Protein AF-A0A495XIN6-F1 (afdb_monomer_lite)

Structure (mmCIF, N/CA/C/O backbone):
data_AF-A0A495XIN6-F1
#
_entry.id   AF-A0A495XIN6-F1
#
loop_
_atom_site.group_PDB
_atom_site.id
_atom_site.type_symbol
_atom_site.label_atom_id
_atom_site.label_alt_id
_atom_site.label_comp_id
_atom_site.label_asym_id
_atom_site.label_entity_id
_atom_site.label_seq_id
_atom_site.pdbx_PDB_ins_code
_atom_site.Cartn_x
_atom_site.Cartn_y
_atom_site.Cartn_z
_atom_site.occupancy
_atom_site.B_iso_or_equiv
_atom_site.auth_seq_id
_atom_site.auth_comp_id
_atom_site.auth_asym_id
_atom_site.auth_atom_id
_atom_site.pdbx_PDB_model_num
ATOM 1 N N . MET A 1 1 ? 57.917 21.030 -73.665 1.00 45.09 1 MET A N 1
ATOM 2 C CA . MET A 1 1 ? 57.99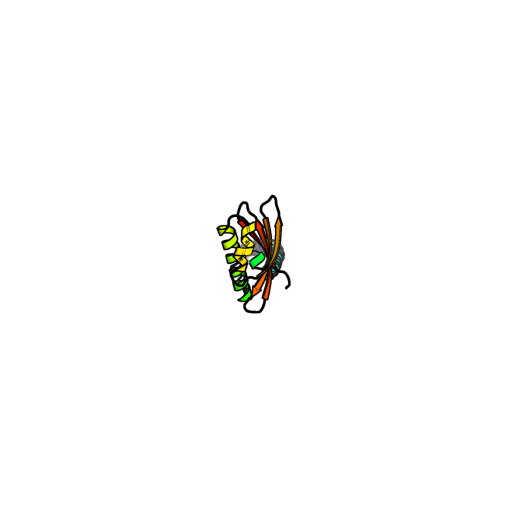1 21.663 -72.329 1.00 45.09 1 MET A CA 1
ATOM 3 C C . MET A 1 1 ? 56.751 22.512 -72.102 1.00 45.09 1 MET A C 1
ATOM 5 O O . MET A 1 1 ? 56.564 23.463 -72.847 1.00 45.09 1 MET A O 1
ATOM 9 N N . ARG A 1 2 ? 55.922 22.160 -71.112 1.00 36.34 2 ARG A N 1
ATOM 10 C CA . ARG A 1 2 ? 55.074 23.052 -70.297 1.00 36.34 2 ARG A CA 1
ATOM 11 C C . ARG A 1 2 ? 54.510 22.220 -69.135 1.00 36.34 2 ARG A C 1
ATOM 13 O O . ARG A 1 2 ? 54.190 21.051 -69.314 1.00 36.34 2 ARG A O 1
ATOM 20 N N . VAL A 1 3 ? 54.551 22.819 -67.952 1.00 42.00 3 VAL A N 1
ATOM 21 C CA . VAL A 1 3 ? 54.452 22.229 -66.605 1.00 42.00 3 VAL A CA 1
ATOM 22 C C . VAL A 1 3 ? 53.000 21.848 -66.259 1.00 42.00 3 VAL A C 1
ATOM 24 O O . VAL A 1 3 ? 52.104 22.601 -66.640 1.00 42.00 3 VAL A O 1
ATOM 27 N N . PRO A 1 4 ? 52.727 20.739 -65.538 1.00 46.91 4 PRO A N 1
ATOM 28 C CA . PRO A 1 4 ? 51.386 20.457 -65.026 1.00 46.91 4 PRO A CA 1
ATOM 29 C C . PRO A 1 4 ? 51.086 21.286 -63.759 1.00 46.91 4 PRO A C 1
ATOM 31 O O . PRO A 1 4 ? 51.963 21.415 -62.901 1.00 46.91 4 PRO A O 1
ATOM 34 N N . PRO A 1 5 ? 49.863 21.822 -63.583 1.00 49.22 5 PRO A N 1
ATOM 35 C CA . PRO A 1 5 ? 49.452 22.454 -62.339 1.00 49.22 5 PRO A CA 1
ATOM 36 C C . PRO A 1 5 ? 48.870 21.382 -61.412 1.00 49.22 5 PRO A C 1
ATOM 38 O O . PRO A 1 5 ? 47.879 20.733 -61.737 1.00 49.22 5 PRO A O 1
ATOM 41 N N . GLY A 1 6 ? 49.486 21.172 -60.254 1.00 48.16 6 GLY A N 1
ATOM 42 C CA . GLY A 1 6 ? 49.018 20.183 -59.289 1.00 48.16 6 GLY A CA 1
ATOM 43 C C . GLY A 1 6 ? 49.304 20.625 -57.868 1.00 48.16 6 GLY A C 1
ATOM 44 O O . GLY A 1 6 ? 50.247 20.135 -57.267 1.00 48.16 6 GLY A O 1
ATOM 45 N N . LEU A 1 7 ? 48.504 21.556 -57.346 1.00 50.34 7 LEU A N 1
ATOM 46 C CA . LEU A 1 7 ? 48.473 21.921 -55.927 1.00 50.34 7 LEU A CA 1
ATOM 47 C C . LEU A 1 7 ? 47.098 22.516 -55.609 1.00 50.34 7 LEU A C 1
ATOM 49 O O . LEU A 1 7 ? 46.867 23.711 -55.738 1.00 50.34 7 LEU A O 1
ATOM 53 N N . GLY A 1 8 ? 46.163 21.649 -55.241 1.00 51.75 8 GLY A N 1
ATOM 54 C CA . GLY A 1 8 ? 44.819 22.041 -54.829 1.00 51.75 8 GLY A CA 1
ATOM 55 C C . GLY A 1 8 ? 44.034 20.804 -54.442 1.00 51.75 8 GLY A C 1
ATOM 56 O O . GLY A 1 8 ? 43.249 20.334 -55.245 1.00 51.75 8 GLY A O 1
ATOM 57 N N . ASN A 1 9 ? 44.364 20.205 -53.292 1.00 52.50 9 ASN A N 1
ATOM 58 C CA . ASN A 1 9 ? 43.593 19.105 -52.677 1.00 52.50 9 ASN A CA 1
ATOM 59 C C . ASN A 1 9 ? 44.053 18.734 -51.250 1.00 52.50 9 ASN A C 1
ATOM 61 O O . ASN A 1 9 ? 43.425 17.902 -50.603 1.00 52.50 9 ASN A O 1
ATOM 65 N N . LEU A 1 10 ? 45.139 19.316 -50.724 1.00 52.25 10 LEU A N 1
ATOM 66 C CA . LEU A 1 10 ? 45.637 18.957 -49.388 1.00 52.25 10 LEU A CA 1
ATOM 67 C C . LEU A 1 10 ? 44.871 19.644 -48.245 1.00 52.25 10 LEU A C 1
ATOM 69 O O . LEU A 1 10 ? 44.732 19.060 -47.173 1.00 52.25 10 LEU A O 1
ATOM 73 N N . GLU A 1 11 ? 44.331 20.843 -48.467 1.00 54.28 11 GLU A N 1
ATOM 74 C CA . GLU A 1 11 ? 43.656 21.615 -47.413 1.00 54.28 11 GLU A CA 1
ATOM 75 C C . GLU A 1 11 ? 42.250 21.086 -47.096 1.00 54.28 11 GLU A C 1
ATOM 77 O O . GLU A 1 11 ? 41.870 20.996 -45.924 1.00 54.28 11 GLU A O 1
ATOM 82 N N . ASP A 1 12 ? 41.503 20.647 -48.113 1.00 54.34 12 ASP A N 1
ATOM 83 C CA . ASP A 1 12 ? 40.174 20.065 -47.914 1.00 54.34 12 ASP A CA 1
ATOM 84 C C . ASP A 1 12 ? 40.250 18.696 -47.235 1.00 54.34 12 ASP A C 1
ATOM 86 O O . ASP A 1 12 ? 39.534 18.448 -46.263 1.00 54.34 12 ASP A O 1
ATOM 90 N N . VAL A 1 13 ? 41.177 17.825 -47.646 1.00 55.56 13 VAL A N 1
ATOM 91 C CA . VAL A 1 13 ? 41.358 16.508 -47.008 1.00 55.56 13 VAL A CA 1
ATOM 92 C C . VAL A 1 13 ? 41.756 16.659 -45.535 1.00 55.56 13 VAL A C 1
ATOM 94 O O . VAL A 1 13 ? 41.253 15.927 -44.678 1.00 55.56 13 VAL A O 1
ATOM 97 N N . GLN A 1 14 ? 42.592 17.648 -45.201 1.00 54.38 14 GLN A N 1
ATOM 98 C CA . GLN A 1 14 ? 42.937 17.940 -43.809 1.00 54.38 14 GLN A CA 1
ATOM 99 C C . GLN A 1 14 ? 41.753 18.493 -43.005 1.00 54.38 14 GLN A C 1
ATOM 101 O O . GLN A 1 14 ? 41.570 18.087 -41.853 1.00 54.38 14 GLN A O 1
ATOM 106 N N . ARG A 1 15 ? 40.910 19.355 -43.595 1.00 54.44 15 ARG A N 1
ATOM 107 C CA . ARG A 1 15 ? 39.676 19.836 -42.947 1.00 54.44 15 ARG A CA 1
ATOM 108 C C . ARG A 1 15 ? 38.711 18.698 -42.640 1.00 54.44 15 ARG A C 1
ATOM 110 O O . ARG A 1 15 ? 38.221 18.618 -41.514 1.00 54.44 15 ARG A O 1
ATOM 117 N N . TRP A 1 16 ? 38.481 17.792 -43.586 1.00 52.50 16 TRP A N 1
ATOM 118 C CA . TRP A 1 16 ? 37.598 16.641 -43.380 1.00 52.50 16 TRP A CA 1
ATOM 119 C C . TRP A 1 16 ? 38.151 15.665 -42.334 1.00 52.50 16 TRP A C 1
ATOM 121 O O . TRP A 1 16 ? 37.415 15.231 -41.445 1.00 52.50 16 TRP A O 1
ATOM 131 N N . ALA A 1 17 ? 39.458 15.393 -42.349 1.00 56.06 17 ALA A N 1
ATOM 132 C CA . ALA A 1 17 ? 40.100 14.529 -41.358 1.00 56.06 17 ALA A CA 1
ATOM 133 C C . ALA A 1 17 ? 40.008 15.092 -39.925 1.00 56.06 17 ALA A C 1
ATOM 135 O O . ALA A 1 17 ? 39.839 14.336 -38.964 1.00 56.06 17 ALA A O 1
ATOM 136 N N . LEU A 1 18 ? 40.071 16.417 -39.758 1.00 54.34 18 LEU A N 1
ATOM 137 C CA . LEU A 1 18 ? 39.922 17.070 -38.453 1.00 54.34 18 LEU A CA 1
ATOM 138 C C . LEU A 1 18 ? 38.482 17.035 -37.926 1.00 54.34 18 LEU A C 1
ATOM 140 O O . LEU A 1 18 ? 38.289 16.856 -36.719 1.00 54.34 18 LEU A O 1
ATOM 144 N N . VAL A 1 19 ? 37.481 17.156 -38.802 1.00 54.06 19 VAL A N 1
ATOM 145 C CA . VAL A 1 19 ? 36.063 17.081 -38.414 1.00 54.06 19 VAL A CA 1
ATOM 146 C C . VAL A 1 19 ? 35.711 15.674 -37.921 1.00 54.06 19 VAL A C 1
ATOM 148 O O . VAL A 1 19 ? 35.155 15.539 -36.830 1.00 54.06 19 VAL A O 1
ATOM 151 N N . VAL A 1 20 ? 36.137 14.626 -38.636 1.00 53.31 20 VAL A N 1
ATOM 152 C CA . VAL A 1 20 ? 35.879 13.224 -38.248 1.00 53.31 20 VAL A CA 1
ATOM 153 C C . VAL A 1 20 ? 36.571 12.866 -36.925 1.00 53.31 20 VAL A C 1
ATOM 155 O O . VAL A 1 20 ? 35.976 12.256 -36.033 1.00 53.31 20 VAL A O 1
ATOM 158 N N . ARG A 1 21 ? 37.810 13.331 -36.716 1.00 49.50 21 ARG A N 1
ATOM 159 C CA . ARG A 1 21 ? 38.562 13.041 -35.482 1.00 49.50 21 ARG A CA 1
ATOM 160 C C . ARG A 1 21 ? 38.020 13.768 -34.243 1.00 49.50 21 ARG A C 1
ATOM 162 O O . ARG A 1 21 ? 38.344 13.380 -33.114 1.00 49.50 21 ARG A O 1
ATOM 169 N N . ARG A 1 22 ? 37.234 14.839 -34.422 1.00 48.69 22 ARG A N 1
ATOM 170 C CA . ARG A 1 22 ? 36.589 15.584 -33.325 1.00 48.69 22 ARG A CA 1
ATOM 171 C C . ARG A 1 22 ? 35.290 14.916 -32.875 1.00 48.69 22 ARG A C 1
ATOM 173 O O . ARG A 1 22 ? 35.017 14.897 -31.676 1.00 48.69 22 ARG A O 1
ATOM 180 N N . THR A 1 23 ? 34.540 14.310 -33.795 1.00 51.38 23 THR A N 1
ATOM 181 C CA . THR A 1 23 ? 33.319 13.556 -33.474 1.00 51.38 23 THR A CA 1
ATOM 182 C C . THR A 1 23 ? 33.595 12.254 -32.719 1.00 51.38 23 THR A C 1
ATOM 184 O O . THR A 1 23 ? 32.828 11.912 -31.819 1.00 51.38 23 THR A O 1
ATOM 187 N N . ASP A 1 24 ? 34.717 11.576 -32.979 1.00 51.53 24 ASP A N 1
ATOM 188 C CA . ASP A 1 24 ? 35.049 10.320 -32.283 1.00 51.53 24 ASP A CA 1
ATOM 189 C C . ASP A 1 24 ? 35.459 10.512 -30.817 1.00 51.53 24 ASP A C 1
ATOM 191 O O . ASP A 1 24 ? 35.036 9.759 -29.935 1.00 51.53 24 ASP A O 1
ATOM 195 N N . ARG A 1 25 ? 36.227 11.565 -30.504 1.00 51.38 25 ARG A N 1
ATOM 196 C CA . ARG A 1 25 ? 36.677 11.808 -29.119 1.00 51.38 25 ARG A CA 1
ATOM 197 C C . ARG A 1 25 ? 35.539 12.191 -28.174 1.00 51.38 25 ARG A C 1
ATOM 199 O O . ARG A 1 25 ? 35.592 11.847 -26.994 1.00 51.38 25 ARG A O 1
ATOM 206 N N . ALA A 1 26 ? 34.504 12.861 -28.679 1.00 52.69 26 ALA A N 1
ATOM 207 C CA . ALA A 1 26 ? 33.313 13.183 -27.894 1.00 52.69 26 ALA A CA 1
ATOM 208 C C . ALA A 1 26 ? 32.406 11.956 -27.670 1.00 52.69 26 ALA A C 1
ATOM 210 O O . ALA A 1 26 ? 31.734 11.863 -26.641 1.00 52.69 26 ALA A O 1
ATOM 211 N N . ARG A 1 27 ? 32.407 10.995 -28.605 1.00 52.59 27 ARG A N 1
ATOM 212 C CA . ARG A 1 27 ? 31.573 9.786 -28.547 1.00 52.59 27 ARG A CA 1
ATOM 213 C C . ARG A 1 27 ? 32.126 8.739 -27.583 1.00 52.59 27 ARG A C 1
ATOM 215 O O . ARG A 1 27 ? 31.352 8.164 -26.820 1.00 52.59 27 ARG A O 1
ATOM 222 N N . GLY A 1 28 ? 33.451 8.573 -27.543 1.00 54.34 28 GLY A N 1
ATOM 223 C CA . GLY A 1 28 ? 34.118 7.612 -26.660 1.00 54.34 28 GLY A CA 1
ATOM 224 C C . GLY A 1 28 ? 33.779 7.834 -25.185 1.00 54.34 28 GLY A C 1
ATOM 225 O O . GLY A 1 28 ? 33.214 6.957 -24.543 1.00 54.34 28 GLY A O 1
ATOM 226 N N . ARG A 1 29 ? 34.032 9.035 -24.644 1.00 57.69 29 ARG A N 1
ATOM 227 C CA . ARG A 1 29 ? 33.841 9.319 -23.205 1.00 57.69 29 ARG A CA 1
ATOM 228 C C . ARG A 1 29 ? 32.377 9.247 -22.750 1.00 57.69 29 ARG A C 1
ATOM 230 O O . ARG A 1 29 ? 32.110 8.879 -21.612 1.00 57.69 29 ARG A O 1
ATOM 237 N N . ARG A 1 30 ? 31.432 9.590 -23.633 1.00 59.56 30 ARG A N 1
ATOM 238 C CA . ARG A 1 30 ? 29.994 9.595 -23.326 1.00 59.56 30 ARG A CA 1
ATOM 239 C C . ARG A 1 30 ? 29.406 8.182 -23.309 1.00 59.56 30 ARG A C 1
ATOM 241 O O . ARG A 1 30 ? 28.516 7.920 -22.510 1.00 59.56 30 ARG A O 1
ATOM 248 N N . TRP A 1 31 ? 29.931 7.267 -24.127 1.00 61.41 31 TRP A N 1
ATOM 249 C CA . TRP A 1 31 ? 29.494 5.868 -24.149 1.00 61.41 31 TRP A CA 1
ATOM 250 C C . TRP A 1 31 ? 29.973 5.080 -22.919 1.00 61.41 31 TRP A C 1
ATOM 252 O O . TRP A 1 31 ? 29.188 4.343 -22.328 1.00 61.41 31 TRP A O 1
ATOM 262 N N . TRP A 1 32 ? 31.204 5.336 -22.453 1.00 69.81 32 TRP A N 1
ATOM 263 C CA . TRP A 1 32 ? 31.731 4.751 -21.209 1.00 69.81 32 TRP A CA 1
ATOM 264 C C . TRP A 1 32 ? 30.910 5.107 -19.964 1.00 69.81 32 TRP A C 1
ATOM 266 O O . TRP A 1 32 ? 30.891 4.328 -19.022 1.00 69.81 32 TRP A O 1
ATOM 276 N N . LEU A 1 33 ? 30.223 6.254 -19.955 1.00 75.38 33 LEU A N 1
ATOM 277 C CA . LEU A 1 33 ? 29.288 6.623 -18.886 1.00 75.38 33 LEU A CA 1
ATOM 278 C C . LEU A 1 33 ? 27.853 6.160 -19.171 1.00 75.38 33 LEU A C 1
ATOM 280 O O . LEU A 1 33 ? 27.098 5.915 -18.236 1.00 75.38 33 LEU A O 1
ATOM 284 N N . ALA A 1 34 ? 27.475 6.009 -20.443 1.00 81.56 34 ALA A N 1
ATOM 285 C CA . ALA A 1 34 ? 26.132 5.584 -20.828 1.00 81.56 34 ALA A CA 1
ATOM 286 C C . ALA A 1 34 ? 25.831 4.144 -20.400 1.00 81.56 34 ALA A C 1
ATOM 288 O O . ALA A 1 34 ? 24.747 3.887 -19.894 1.00 81.56 34 ALA A O 1
ATOM 289 N N . VAL A 1 35 ? 26.783 3.221 -20.561 1.00 81.56 35 VAL A N 1
ATOM 290 C CA . VAL A 1 35 ? 26.608 1.816 -20.157 1.00 81.56 35 VAL A CA 1
ATOM 291 C C . VAL A 1 35 ? 26.391 1.664 -18.641 1.00 81.56 35 VAL A C 1
ATOM 293 O O . VAL A 1 35 ? 25.372 1.087 -18.262 1.00 81.56 35 VAL A O 1
ATOM 296 N N . PRO A 1 36 ? 27.254 2.195 -17.748 1.00 83.31 36 PRO A N 1
ATOM 297 C CA . PRO A 1 36 ? 27.018 2.097 -16.309 1.00 83.31 36 PRO A CA 1
ATOM 298 C C . PRO A 1 36 ? 25.785 2.890 -15.869 1.00 83.31 36 PRO A C 1
ATOM 300 O O . PRO A 1 36 ? 25.051 2.418 -15.009 1.00 83.31 36 PRO A O 1
ATOM 303 N N . ALA A 1 37 ? 25.493 4.044 -16.480 1.00 85.00 37 ALA A N 1
ATOM 304 C CA . ALA A 1 37 ? 24.257 4.771 -16.191 1.00 85.00 37 ALA A CA 1
ATOM 305 C C . ALA A 1 37 ? 23.011 3.956 -16.576 1.00 85.00 37 ALA A C 1
ATOM 307 O O . ALA A 1 37 ? 22.073 3.869 -15.788 1.00 85.00 37 ALA A O 1
ATOM 308 N N . ALA A 1 38 ? 23.008 3.313 -17.746 1.00 84.81 38 ALA A N 1
ATOM 309 C CA . ALA A 1 38 ? 21.919 2.440 -18.177 1.00 84.81 38 ALA A CA 1
ATOM 310 C C . ALA A 1 38 ? 21.758 1.230 -17.247 1.00 84.81 38 ALA A C 1
ATOM 312 O O . ALA A 1 38 ? 20.631 0.867 -16.918 1.00 84.81 38 ALA A O 1
ATOM 313 N N . LEU A 1 39 ? 22.864 0.648 -16.771 1.00 88.81 39 LEU A N 1
ATOM 314 C CA . LEU A 1 39 ? 22.837 -0.426 -15.779 1.00 88.81 39 LEU A CA 1
ATOM 315 C C . LEU A 1 39 ? 22.197 0.044 -14.465 1.00 88.81 39 LEU A C 1
ATOM 317 O O . LEU A 1 39 ? 21.307 -0.624 -13.951 1.00 88.81 39 LEU A O 1
ATOM 321 N N . VAL A 1 40 ? 22.603 1.206 -13.944 1.00 85.31 40 VAL A N 1
ATOM 322 C CA . VAL A 1 40 ? 22.024 1.786 -12.720 1.00 85.31 40 VAL A CA 1
ATOM 323 C C . VAL A 1 40 ? 20.526 2.033 -12.891 1.00 85.31 40 VAL A C 1
ATOM 325 O O . VAL A 1 40 ? 19.750 1.678 -12.009 1.00 85.31 40 VAL A O 1
ATOM 328 N N . VAL A 1 41 ? 20.104 2.577 -14.036 1.00 84.56 41 VAL A N 1
ATOM 329 C CA . VAL A 1 41 ? 18.681 2.785 -14.346 1.00 84.56 41 VAL A CA 1
ATOM 330 C C . VAL A 1 41 ? 17.926 1.457 -14.416 1.00 84.56 41 VAL A C 1
ATOM 332 O O . VAL A 1 41 ? 16.835 1.356 -13.864 1.00 84.56 41 VAL A O 1
ATOM 335 N N . ALA A 1 42 ? 18.499 0.426 -15.041 1.00 82.38 42 ALA A N 1
ATOM 336 C CA . ALA A 1 42 ? 17.876 -0.892 -15.133 1.00 82.38 42 ALA A CA 1
ATOM 337 C C . ALA A 1 42 ? 17.736 -1.566 -13.758 1.00 82.38 42 ALA A C 1
ATOM 339 O O . ALA A 1 42 ? 16.677 -2.106 -13.446 1.00 82.38 42 ALA A O 1
ATOM 340 N N . VAL A 1 43 ? 18.769 -1.491 -12.912 1.00 81.31 43 VAL A N 1
ATOM 341 C CA . VAL A 1 43 ? 18.727 -2.018 -11.538 1.00 81.31 43 VAL A CA 1
ATOM 342 C C . VAL A 1 43 ? 17.701 -1.257 -10.703 1.00 81.31 43 VAL A C 1
ATOM 344 O O . VAL A 1 43 ? 16.886 -1.881 -10.030 1.00 81.31 43 VAL A O 1
ATOM 347 N N . ALA A 1 44 ? 17.685 0.076 -10.783 1.00 78.75 44 ALA A N 1
ATOM 348 C CA . ALA A 1 44 ? 16.687 0.889 -10.097 1.00 78.75 44 ALA A CA 1
ATOM 349 C C . ALA A 1 44 ? 15.265 0.534 -10.557 1.00 78.75 44 ALA A C 1
ATOM 351 O O . ALA A 1 44 ? 14.386 0.360 -9.721 1.00 78.75 44 ALA A O 1
ATOM 352 N N . ALA A 1 45 ? 15.045 0.346 -11.861 1.00 76.12 45 ALA A N 1
ATOM 353 C CA . ALA A 1 45 ? 13.756 -0.080 -12.400 1.00 76.12 45 ALA A CA 1
ATOM 354 C C . ALA A 1 45 ? 13.332 -1.464 -11.884 1.00 76.12 45 ALA A C 1
ATOM 356 O O . ALA A 1 45 ? 12.171 -1.651 -11.529 1.00 76.12 45 ALA A O 1
ATOM 357 N N . ALA A 1 46 ? 14.265 -2.417 -11.796 1.00 74.88 46 ALA A N 1
ATOM 358 C CA . ALA A 1 46 ? 13.993 -3.747 -11.262 1.00 74.88 46 ALA A CA 1
ATOM 359 C C . ALA A 1 46 ? 13.615 -3.695 -9.774 1.00 74.88 46 ALA A C 1
ATOM 361 O O . ALA A 1 46 ? 12.600 -4.265 -9.384 1.00 74.88 46 ALA A O 1
ATOM 362 N N . VAL A 1 47 ? 14.370 -2.959 -8.954 1.00 75.31 47 VAL A N 1
ATOM 363 C CA . VAL A 1 47 ? 14.068 -2.785 -7.522 1.00 75.31 47 VAL A CA 1
ATOM 364 C C . VAL A 1 47 ? 12.726 -2.085 -7.328 1.00 75.31 47 VAL A C 1
ATOM 366 O O . VAL A 1 47 ? 11.905 -2.522 -6.536 1.00 75.31 47 VAL A O 1
ATOM 369 N N . VAL A 1 48 ? 12.460 -1.028 -8.089 1.00 74.31 48 VAL A N 1
ATOM 370 C CA . VAL A 1 48 ? 11.192 -0.299 -8.007 1.00 74.31 48 VAL A CA 1
ATOM 371 C C . VAL A 1 48 ? 10.009 -1.169 -8.442 1.00 74.31 48 VAL A C 1
ATOM 373 O O . VAL A 1 48 ? 8.921 -1.045 -7.889 1.00 74.31 48 VAL A O 1
ATOM 376 N N . SER A 1 49 ? 10.212 -2.085 -9.391 1.00 68.88 49 SER A N 1
ATOM 377 C CA . SER A 1 49 ? 9.151 -2.975 -9.864 1.00 68.88 49 SER A CA 1
ATOM 378 C C . SER A 1 49 ? 8.682 -4.006 -8.832 1.00 68.88 49 SER A C 1
ATOM 380 O O . SER A 1 49 ? 7.568 -4.508 -8.967 1.00 68.88 49 SER A O 1
ATOM 382 N N . THR A 1 50 ? 9.477 -4.318 -7.800 1.00 73.31 50 THR A N 1
ATOM 383 C CA . THR A 1 50 ? 9.084 -5.305 -6.777 1.00 73.31 50 THR A CA 1
ATOM 384 C C . THR A 1 50 ? 8.108 -4.731 -5.748 1.00 73.31 50 THR A C 1
ATOM 386 O O . THR A 1 50 ? 7.198 -5.437 -5.302 1.00 73.31 50 THR A O 1
ATOM 389 N N . ASP A 1 51 ? 8.254 -3.449 -5.397 1.00 77.06 51 ASP A N 1
ATOM 390 C CA . ASP A 1 51 ? 7.326 -2.732 -4.518 1.00 77.06 51 ASP A CA 1
ATOM 391 C C . ASP A 1 51 ? 7.184 -1.247 -4.911 1.00 77.06 51 ASP A C 1
ATOM 393 O O . ASP A 1 51 ? 7.673 -0.355 -4.210 1.00 77.06 51 ASP A O 1
ATOM 397 N N . PRO A 1 52 ? 6.486 -0.940 -6.018 1.00 74.25 52 PRO A N 1
ATOM 398 C CA . PRO A 1 52 ? 6.344 0.439 -6.476 1.00 74.25 52 PRO A CA 1
ATOM 399 C C . PRO A 1 52 ? 5.637 1.327 -5.437 1.00 74.25 52 PRO A C 1
ATOM 401 O O . PRO A 1 52 ? 5.939 2.514 -5.308 1.00 74.25 52 PRO A O 1
ATOM 404 N N . VAL A 1 53 ? 4.728 0.746 -4.653 1.00 76.94 53 VAL A N 1
ATOM 405 C CA . VAL A 1 53 ? 3.963 1.452 -3.619 1.00 76.94 53 VAL A CA 1
ATOM 406 C C . VAL A 1 53 ? 4.845 1.804 -2.422 1.00 76.94 53 VAL A C 1
ATOM 408 O O . VAL A 1 53 ? 4.828 2.948 -1.971 1.00 76.94 53 VAL A O 1
ATOM 411 N N . GLY A 1 54 ? 5.669 0.865 -1.947 1.00 75.19 54 GLY A N 1
ATOM 412 C CA . GLY A 1 54 ? 6.632 1.097 -0.867 1.00 75.19 54 GLY A CA 1
ATOM 413 C C . GLY A 1 54 ? 7.681 2.157 -1.217 1.00 75.19 54 GLY A C 1
ATOM 414 O O . GLY A 1 54 ? 8.104 2.917 -0.348 1.00 75.19 54 GLY A O 1
ATOM 415 N N . TYR A 1 55 ? 8.042 2.271 -2.500 1.00 76.12 55 TYR A N 1
ATOM 416 C CA . TYR A 1 55 ? 8.963 3.296 -3.006 1.00 76.12 55 TYR A CA 1
ATOM 417 C C . TYR A 1 55 ? 8.283 4.599 -3.462 1.00 76.12 55 TYR A C 1
ATOM 419 O O . TYR A 1 55 ? 8.965 5.514 -3.923 1.00 76.12 55 TYR A O 1
ATOM 427 N N . GLY A 1 56 ? 6.957 4.719 -3.337 1.00 72.25 56 GLY A N 1
ATOM 428 C CA . GLY A 1 56 ? 6.222 5.945 -3.663 1.00 72.25 56 GLY A CA 1
ATOM 429 C C . GLY A 1 56 ? 6.120 6.271 -5.159 1.00 72.25 56 GLY A C 1
ATOM 430 O O . GLY A 1 56 ? 5.824 7.410 -5.520 1.00 72.25 56 GLY A O 1
ATOM 431 N N . VAL A 1 57 ? 6.336 5.305 -6.055 1.00 77.56 57 VAL A N 1
ATOM 432 C CA . VAL A 1 57 ? 6.214 5.498 -7.513 1.00 77.56 57 VAL A CA 1
ATOM 433 C C . VAL A 1 57 ? 4.803 5.159 -8.007 1.00 77.56 57 VAL A C 1
ATOM 435 O O . VAL A 1 57 ? 4.569 4.210 -8.755 1.00 77.56 57 VAL A O 1
ATOM 438 N N . ALA A 1 58 ? 3.836 5.988 -7.620 1.00 62.94 58 ALA A N 1
ATOM 439 C CA . ALA A 1 58 ? 2.422 5.796 -7.961 1.00 62.94 58 ALA A CA 1
ATOM 440 C C . ALA A 1 58 ? 2.108 5.809 -9.477 1.00 62.94 58 ALA A C 1
ATOM 442 O O . ALA A 1 58 ? 1.029 5.392 -9.882 1.00 62.94 58 ALA A O 1
ATOM 443 N N . PHE A 1 59 ? 3.034 6.269 -10.327 1.00 69.00 59 PHE A N 1
ATOM 444 C CA . PHE A 1 59 ? 2.860 6.354 -11.785 1.00 69.00 59 PHE A CA 1
ATOM 445 C C . PHE A 1 59 ? 3.631 5.277 -12.567 1.00 69.00 59 PHE A C 1
ATOM 447 O O . PHE A 1 59 ? 3.844 5.425 -13.772 1.00 69.00 59 PHE A O 1
ATOM 454 N N . TRP A 1 60 ? 4.081 4.204 -11.906 1.00 78.50 60 TRP A N 1
ATOM 455 C CA . TRP A 1 60 ? 4.871 3.167 -12.567 1.00 78.50 60 TRP A CA 1
ATOM 456 C C . TRP A 1 60 ? 4.109 2.567 -13.773 1.00 78.50 60 TRP A C 1
ATOM 458 O O . TRP A 1 60 ? 2.983 2.088 -13.620 1.00 78.50 60 TRP A O 1
ATOM 468 N N . PRO A 1 61 ? 4.678 2.586 -14.996 1.00 72.88 61 PRO A N 1
ATOM 469 C CA . PRO A 1 61 ? 3.929 2.276 -16.221 1.00 72.88 61 PRO A CA 1
ATOM 470 C C . PRO A 1 61 ? 3.463 0.816 -16.306 1.00 72.88 61 PRO A C 1
ATOM 472 O O . PRO A 1 61 ? 2.599 0.491 -17.116 1.00 72.88 61 PRO A O 1
ATOM 475 N N . PHE A 1 62 ? 4.005 -0.053 -15.451 1.00 77.50 62 PHE A N 1
ATOM 476 C CA . PHE A 1 62 ? 3.682 -1.477 -15.384 1.00 77.50 62 PHE A CA 1
ATOM 477 C C . PHE A 1 62 ? 2.863 -1.853 -14.139 1.00 77.50 62 PHE A C 1
ATOM 479 O O . PHE A 1 62 ? 2.851 -3.020 -13.761 1.00 77.50 62 PHE A O 1
ATOM 486 N N . LEU A 1 63 ? 2.194 -0.892 -13.484 1.00 80.50 63 LEU A N 1
ATOM 487 C CA . LEU A 1 63 ? 1.318 -1.185 -12.341 1.00 80.50 63 LEU A CA 1
ATOM 488 C C . LEU A 1 63 ? 0.209 -2.161 -12.738 1.00 80.50 63 LEU A C 1
ATOM 490 O O . LEU A 1 63 ? -0.641 -1.857 -13.588 1.00 80.50 63 LEU A O 1
ATOM 494 N N . SER A 1 64 ? 0.192 -3.312 -12.071 1.00 87.00 64 SER A N 1
ATOM 495 C CA . SER A 1 64 ? -0.898 -4.279 -12.163 1.00 87.00 64 SER A CA 1
ATOM 496 C C . SER A 1 64 ? -2.165 -3.739 -11.485 1.00 87.00 64 SER A C 1
ATOM 498 O O . SER A 1 64 ? -2.129 -2.741 -10.761 1.00 87.00 64 SER A O 1
ATOM 500 N N . ARG A 1 65 ? -3.319 -4.391 -11.693 1.00 89.56 65 ARG A N 1
ATOM 501 C CA . ARG A 1 65 ? -4.550 -4.032 -10.958 1.00 89.56 65 ARG A CA 1
ATOM 502 C C . ARG A 1 65 ? -4.366 -4.201 -9.453 1.00 89.56 65 ARG A C 1
ATOM 504 O O . ARG A 1 65 ? -4.717 -3.296 -8.706 1.00 89.56 65 ARG A O 1
ATOM 511 N N . SER A 1 66 ? -3.720 -5.290 -9.050 1.00 90.12 66 SER A N 1
ATOM 512 C CA . SER A 1 66 ? -3.385 -5.549 -7.655 1.00 90.12 66 SER A CA 1
ATOM 513 C C . SER A 1 66 ? -2.490 -4.460 -7.046 1.00 90.12 66 SER A C 1
ATOM 515 O O . SER A 1 66 ? -2.639 -4.151 -5.871 1.00 90.12 66 SER A O 1
ATOM 517 N N . ASP A 1 67 ? -1.600 -3.827 -7.822 1.00 89.12 67 ASP A N 1
ATOM 518 C CA . ASP A 1 67 ? -0.802 -2.692 -7.326 1.00 89.12 67 ASP A CA 1
ATOM 519 C C . ASP A 1 67 ? -1.627 -1.408 -7.176 1.00 89.12 67 ASP A C 1
ATOM 521 O O . ASP A 1 67 ? -1.313 -0.568 -6.338 1.00 89.12 67 ASP A O 1
ATOM 525 N N . ARG A 1 68 ? -2.707 -1.246 -7.949 1.00 89.12 68 ARG A N 1
ATOM 526 C CA . ARG A 1 68 ? -3.636 -0.116 -7.779 1.00 89.12 68 ARG A CA 1
ATOM 527 C C . ARG A 1 68 ? -4.531 -0.287 -6.561 1.00 89.12 68 ARG A C 1
ATOM 529 O O . ARG A 1 68 ? -4.807 0.700 -5.887 1.00 89.12 68 ARG A O 1
ATOM 536 N N . ASP A 1 69 ? -4.965 -1.511 -6.268 1.00 91.25 69 ASP A N 1
ATOM 537 C CA . ASP A 1 69 ? -5.676 -1.795 -5.016 1.00 91.25 69 ASP A CA 1
ATOM 538 C C . ASP A 1 69 ? -4.775 -1.506 -3.815 1.00 91.25 69 ASP A C 1
ATOM 540 O O . ASP A 1 69 ? -5.193 -0.870 -2.854 1.00 91.25 69 ASP A O 1
ATOM 544 N N . ASP A 1 70 ? -3.510 -1.913 -3.918 1.00 90.69 70 ASP A N 1
ATOM 545 C CA . ASP A 1 70 ? -2.482 -1.662 -2.917 1.00 90.69 70 ASP A CA 1
ATOM 546 C C . ASP A 1 70 ? -2.258 -0.154 -2.688 1.00 90.69 70 ASP A C 1
ATOM 548 O O . ASP A 1 70 ? -2.286 0.321 -1.552 1.00 90.69 70 ASP A O 1
ATOM 552 N N . LEU A 1 71 ? -2.151 0.632 -3.768 1.00 90.19 71 LEU A N 1
ATOM 553 C CA .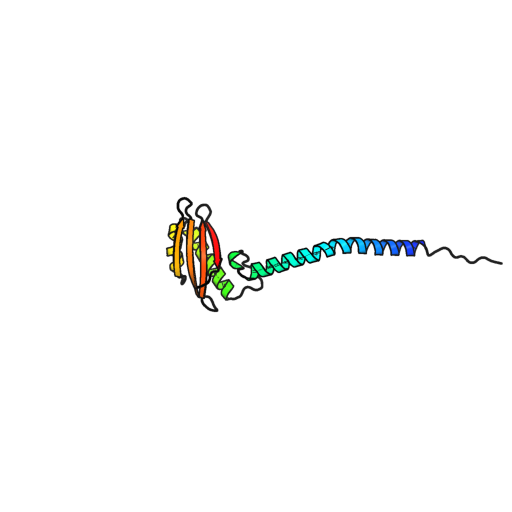 LEU A 1 71 ? -2.105 2.098 -3.693 1.00 90.19 71 LEU A CA 1
ATOM 554 C C . LEU A 1 71 ? -3.342 2.679 -3.003 1.00 90.19 71 LEU A C 1
ATOM 556 O O . LEU A 1 71 ? -3.195 3.526 -2.126 1.00 90.19 71 LEU A O 1
ATOM 560 N N . ARG A 1 72 ? -4.545 2.207 -3.350 1.00 90.69 72 ARG A N 1
ATOM 561 C CA . ARG A 1 72 ? -5.797 2.676 -2.736 1.00 90.69 72 ARG A CA 1
ATOM 562 C C . ARG A 1 72 ? -5.814 2.420 -1.229 1.00 90.69 72 ARG A C 1
ATOM 564 O O . ARG A 1 72 ? -6.218 3.297 -0.468 1.00 90.69 72 ARG A O 1
ATOM 571 N N . VAL A 1 73 ? -5.369 1.244 -0.791 1.00 91.94 73 VAL A N 1
ATOM 572 C CA . VAL A 1 73 ? -5.262 0.924 0.639 1.00 91.94 73 VAL A CA 1
ATOM 573 C C . VAL A 1 73 ? -4.245 1.841 1.317 1.00 91.94 73 VAL A C 1
ATOM 575 O O . VAL A 1 73 ? -4.538 2.410 2.365 1.00 91.94 73 VAL A O 1
ATOM 578 N N . MET A 1 74 ? -3.082 2.080 0.710 1.00 91.44 74 MET A N 1
ATOM 579 C CA . MET A 1 74 ? -2.088 2.992 1.285 1.00 91.44 74 MET A CA 1
ATOM 580 C C . MET A 1 74 ? -2.555 4.456 1.320 1.00 91.44 74 MET A C 1
ATOM 582 O O . MET A 1 74 ? -2.251 5.170 2.279 1.00 91.44 74 MET A O 1
ATOM 586 N N . GLU A 1 75 ? -3.330 4.913 0.337 1.00 91.12 75 GLU A N 1
ATOM 587 C CA . GLU A 1 75 ? -3.982 6.229 0.348 1.00 91.12 75 GLU A CA 1
ATOM 588 C C . GLU A 1 75 ? -4.998 6.345 1.484 1.00 91.12 75 GLU A C 1
ATOM 590 O O . GLU A 1 75 ? -4.992 7.345 2.201 1.00 91.12 75 GLU A O 1
ATOM 595 N N . MET A 1 76 ? -5.811 5.309 1.698 1.00 91.69 76 MET A N 1
ATOM 596 C CA . MET A 1 76 ? -6.762 5.226 2.807 1.00 91.69 76 MET A CA 1
ATOM 597 C C . MET A 1 76 ? -6.045 5.264 4.159 1.00 91.69 76 MET A C 1
ATOM 599 O O . MET A 1 76 ? -6.401 6.080 5.006 1.00 91.69 76 MET A O 1
ATOM 603 N N . VAL A 1 77 ? -4.986 4.469 4.349 1.00 91.12 77 VAL A N 1
ATOM 604 C CA . VAL A 1 77 ? -4.181 4.487 5.583 1.00 91.12 77 VAL A CA 1
ATOM 605 C C . VAL A 1 77 ? -3.577 5.868 5.821 1.00 91.12 77 VAL A C 1
ATOM 607 O O . VAL A 1 77 ? -3.613 6.388 6.936 1.00 91.12 77 VAL A O 1
ATOM 610 N N . THR A 1 78 ? -3.058 6.500 4.770 1.00 90.44 78 THR A N 1
ATOM 611 C CA . THR A 1 78 ? -2.498 7.851 4.869 1.00 90.44 78 THR A CA 1
ATOM 612 C C . THR A 1 78 ? -3.586 8.886 5.171 1.00 90.44 78 THR A C 1
ATOM 614 O O . THR A 1 78 ? -3.362 9.805 5.958 1.00 90.44 78 THR A O 1
ATOM 617 N N . GLY A 1 79 ? -4.776 8.737 4.589 1.00 90.75 79 GLY A N 1
ATOM 618 C CA . GLY A 1 79 ? -5.954 9.549 4.884 1.00 90.75 79 GLY A CA 1
ATOM 619 C C . GLY A 1 79 ? -6.389 9.415 6.341 1.00 90.75 79 GLY A C 1
ATOM 620 O O . GLY A 1 79 ? -6.539 10.428 7.020 1.00 90.75 79 GLY A O 1
ATOM 621 N N . ALA A 1 80 ? -6.494 8.185 6.848 1.00 90.50 80 ALA A N 1
ATOM 622 C CA . ALA A 1 80 ? -6.807 7.892 8.242 1.00 90.50 80 ALA A CA 1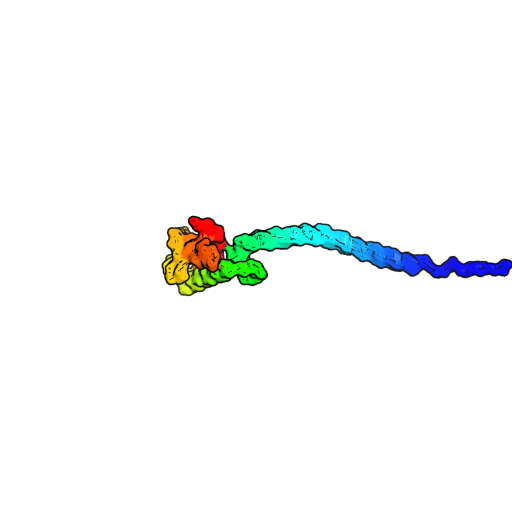
ATOM 623 C C . ALA A 1 80 ? -5.759 8.497 9.185 1.00 90.50 80 ALA A C 1
ATOM 625 O O . ALA A 1 80 ? -6.109 9.199 10.130 1.00 90.50 80 ALA A O 1
ATOM 626 N N . ALA A 1 81 ? -4.472 8.315 8.891 1.00 89.62 81 ALA A N 1
ATOM 627 C CA . ALA A 1 81 ? -3.393 8.893 9.681 1.00 89.62 81 ALA A CA 1
ATOM 628 C C . ALA A 1 81 ? -3.466 10.426 9.753 1.00 89.62 81 ALA A C 1
ATOM 630 O O . ALA A 1 81 ? -3.290 11.004 10.826 1.00 89.62 81 ALA A O 1
ATOM 631 N N . ARG A 1 82 ? -3.791 11.092 8.637 1.00 89.25 82 ARG A N 1
ATOM 632 C CA . ARG A 1 82 ? -3.959 12.554 8.598 1.00 89.25 82 ARG A CA 1
ATOM 633 C C . ARG A 1 82 ? -5.212 13.021 9.327 1.00 89.25 82 ARG A C 1
ATOM 635 O O . ARG A 1 82 ? -5.162 14.047 9.994 1.00 89.25 82 ARG A O 1
ATOM 642 N N . ALA A 1 83 ? -6.315 12.291 9.193 1.00 89.38 83 ALA A N 1
ATOM 643 C CA . ALA A 1 83 ? -7.584 12.640 9.819 1.00 89.38 83 ALA A CA 1
ATOM 644 C C . ALA A 1 83 ? -7.533 12.505 11.346 1.00 89.38 83 ALA A C 1
ATOM 646 O O . ALA A 1 83 ? -8.131 13.313 12.052 1.00 89.38 83 ALA A O 1
ATOM 647 N N . GLN A 1 84 ? -6.818 11.499 11.856 1.00 86.88 84 GLN A N 1
ATOM 648 C CA . GLN A 1 84 ? -6.751 11.244 13.292 1.00 86.88 84 GLN A CA 1
ATOM 649 C C . GLN A 1 84 ? -5.777 12.168 14.024 1.00 86.88 84 GLN A C 1
ATOM 651 O O . GLN A 1 84 ? -6.035 12.524 15.172 1.00 86.88 84 GLN A O 1
ATOM 656 N N . GLY A 1 85 ? -4.640 12.515 13.409 1.00 80.81 85 GLY A N 1
ATOM 657 C CA . GLY A 1 85 ? -3.578 13.315 14.039 1.00 80.81 85 GLY A CA 1
ATOM 658 C C . GLY A 1 85 ? -2.823 12.612 15.181 1.00 80.81 85 GLY A C 1
ATOM 659 O O . GLY A 1 85 ? -1.716 13.019 15.513 1.00 80.81 85 GLY A O 1
ATOM 660 N N . ASP A 1 86 ? -3.384 11.538 15.739 1.00 84.50 86 ASP A N 1
ATOM 661 C CA . ASP A 1 86 ? -2.777 10.648 16.728 1.00 84.50 86 ASP A CA 1
ATOM 662 C C . ASP A 1 86 ? -2.586 9.245 16.120 1.00 84.50 86 ASP A C 1
ATOM 664 O O . ASP A 1 86 ? -3.576 8.552 15.840 1.00 84.50 86 ASP A O 1
ATOM 668 N N . PRO A 1 87 ? -1.334 8.789 15.925 1.00 85.50 87 PRO A N 1
ATOM 669 C CA . PRO A 1 87 ? -1.039 7.472 15.364 1.00 85.50 87 PRO A CA 1
ATOM 670 C C . PRO A 1 87 ? -1.650 6.304 16.145 1.00 85.50 87 PRO A C 1
ATOM 672 O O . PRO A 1 87 ? -1.979 5.286 15.536 1.00 85.50 87 PRO A O 1
ATOM 675 N N . ALA A 1 88 ? -1.921 6.448 17.447 1.00 86.00 88 ALA A N 1
ATOM 676 C CA . ALA A 1 88 ? -2.582 5.404 18.232 1.00 86.00 88 ALA A CA 1
ATOM 677 C C . ALA A 1 88 ? -4.030 5.122 17.790 1.00 86.00 88 ALA A C 1
ATOM 679 O O . ALA A 1 88 ? -4.559 4.041 18.048 1.00 86.00 88 ALA A O 1
ATOM 680 N N . ARG A 1 89 ? -4.674 6.064 17.091 1.00 88.38 89 ARG A N 1
ATOM 681 C CA . ARG A 1 89 ? -6.054 5.936 16.589 1.00 88.38 89 ARG A CA 1
ATOM 682 C C . ARG A 1 89 ? -6.138 5.420 15.155 1.00 88.38 89 ARG A C 1
ATOM 684 O O . ARG A 1 89 ? -7.236 5.191 14.654 1.00 88.38 89 ARG A O 1
ATOM 691 N N . VAL A 1 90 ? -5.004 5.237 14.484 1.00 89.69 90 VAL A N 1
ATOM 692 C CA . VAL A 1 90 ? -4.965 4.801 13.082 1.00 89.69 90 VAL A CA 1
ATOM 693 C C . VAL A 1 90 ? -5.370 3.335 12.904 1.00 89.69 90 VAL A C 1
ATOM 695 O O . VAL A 1 90 ? -6.205 3.086 12.036 1.00 89.69 90 VAL A O 1
ATOM 698 N N . PRO A 1 91 ? -4.881 2.369 13.708 1.00 91.19 91 PRO A N 1
ATOM 699 C CA . PRO A 1 91 ? -5.253 0.963 13.544 1.00 91.19 91 PRO A CA 1
ATOM 700 C C . PRO A 1 91 ? -6.772 0.704 13.519 1.00 91.19 91 PRO A C 1
ATOM 702 O O . PRO A 1 91 ? -7.241 0.091 12.559 1.00 91.19 91 PRO A O 1
ATOM 705 N N . PRO A 1 92 ? -7.586 1.206 14.477 1.00 90.12 92 PRO A N 1
ATOM 706 C CA . PRO A 1 92 ? -9.031 0.983 14.424 1.00 90.12 92 PRO A CA 1
ATOM 707 C C . PRO A 1 92 ? -9.716 1.712 13.259 1.00 90.12 92 PRO A C 1
ATOM 709 O O . PRO A 1 92 ? -10.739 1.237 12.778 1.00 90.12 92 PRO A O 1
ATOM 712 N N . ALA A 1 93 ? -9.169 2.837 12.783 1.00 89.06 93 ALA A N 1
ATOM 713 C CA . ALA A 1 93 ? -9.718 3.558 11.633 1.00 89.06 93 ALA A CA 1
ATOM 714 C C . ALA A 1 93 ? -9.491 2.807 10.310 1.00 89.06 93 ALA A C 1
ATOM 716 O O . ALA A 1 93 ? -10.357 2.822 9.444 1.00 89.06 93 ALA A O 1
ATOM 717 N N . VAL A 1 94 ? -8.347 2.131 10.166 1.00 90.94 94 VAL A N 1
ATOM 718 C CA . VAL A 1 94 ? -8.010 1.336 8.973 1.00 90.94 94 VAL A CA 1
ATOM 719 C C . VAL A 1 94 ? -8.776 0.011 8.945 1.00 90.94 94 VAL A C 1
ATOM 721 O O . VAL A 1 94 ? -9.166 -0.448 7.876 1.00 90.94 94 VAL A O 1
ATOM 724 N N . ALA A 1 95 ? -9.042 -0.586 10.111 1.00 89.12 95 ALA A N 1
ATOM 725 C CA . ALA A 1 95 ? -9.719 -1.880 10.218 1.00 89.12 95 ALA A CA 1
ATOM 726 C C . ALA A 1 95 ? -11.158 -1.906 9.647 1.00 89.12 95 AL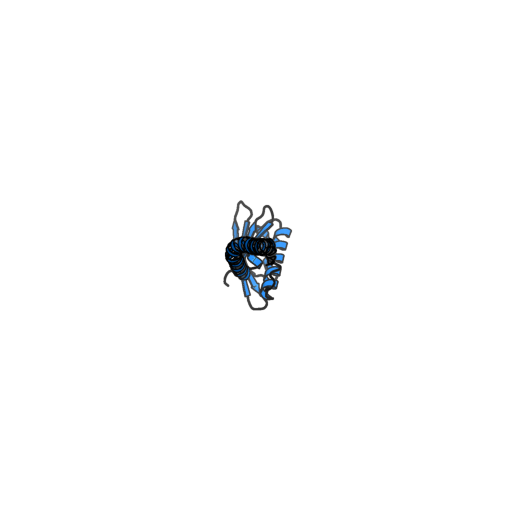A A C 1
ATOM 728 O O . ALA A 1 95 ? -11.720 -2.978 9.426 1.00 89.12 95 ALA A O 1
ATOM 729 N N . ALA A 1 96 ? -11.780 -0.743 9.430 1.00 76.75 96 ALA A N 1
ATOM 730 C CA . ALA A 1 96 ? -13.177 -0.633 9.011 1.00 76.75 96 ALA A CA 1
ATOM 731 C C . ALA A 1 96 ? -13.416 -0.897 7.509 1.00 76.75 96 ALA A C 1
ATOM 733 O O . ALA A 1 96 ? -14.533 -1.241 7.125 1.00 76.75 96 ALA A O 1
ATOM 734 N N . ASP A 1 97 ? -12.387 -0.791 6.662 1.00 76.94 97 ASP A N 1
ATOM 735 C CA . ASP A 1 97 ? -12.544 -0.690 5.201 1.00 76.94 97 ASP A CA 1
ATOM 736 C C . ASP A 1 97 ? -12.101 -1.957 4.442 1.00 76.94 97 ASP A C 1
ATOM 738 O O . ASP A 1 97 ? -11.492 -1.900 3.371 1.00 76.94 97 ASP A O 1
ATOM 742 N N . GLY A 1 98 ? -12.378 -3.139 5.004 1.00 82.50 98 GLY A N 1
ATOM 743 C CA . GLY A 1 98 ? -11.965 -4.420 4.407 1.00 82.50 98 GLY A CA 1
ATOM 744 C C . GLY A 1 98 ? -10.456 -4.685 4.490 1.00 82.50 98 GLY A C 1
ATOM 745 O O . GLY A 1 98 ? -9.952 -5.615 3.858 1.00 82.50 98 GLY A O 1
ATOM 746 N N . VAL A 1 99 ? -9.749 -3.879 5.283 1.00 92.69 99 VAL A N 1
ATOM 747 C CA . VAL A 1 99 ? -8.370 -4.102 5.705 1.00 92.69 99 VAL A CA 1
ATOM 748 C C . VAL A 1 99 ? -8.408 -4.706 7.099 1.00 92.69 99 VAL A C 1
ATOM 750 O O . VAL A 1 99 ? -9.033 -4.172 8.005 1.00 92.69 99 VAL A O 1
ATOM 753 N N . GLU A 1 100 ? -7.726 -5.818 7.294 1.00 94.69 100 GLU A N 1
ATOM 754 C CA . GLU A 1 100 ? -7.599 -6.467 8.587 1.00 94.69 100 GLU A CA 1
ATOM 755 C C . GLU A 1 100 ? -6.260 -6.103 9.215 1.00 94.69 100 GLU A C 1
ATOM 757 O O . GLU A 1 100 ? -5.204 -6.291 8.611 1.00 94.69 100 GLU A O 1
ATOM 762 N N . VAL A 1 101 ? -6.292 -5.590 10.440 1.00 93.94 101 VAL A N 1
ATOM 763 C CA . VAL A 1 101 ? -5.079 -5.308 11.208 1.00 93.94 101 VAL A CA 1
ATOM 764 C C . VAL A 1 101 ? -4.718 -6.557 12.008 1.00 93.94 101 VAL A C 1
ATOM 766 O O . VAL A 1 101 ? -5.397 -6.899 12.971 1.00 93.94 101 VAL A O 1
ATOM 769 N N . LEU A 1 102 ? -3.657 -7.246 11.593 1.00 94.44 102 LEU A N 1
ATOM 770 C CA . LEU A 1 102 ? -3.191 -8.492 12.206 1.00 94.44 102 LEU A CA 1
ATOM 771 C C . LEU A 1 102 ? -2.385 -8.244 13.483 1.00 94.44 102 LEU A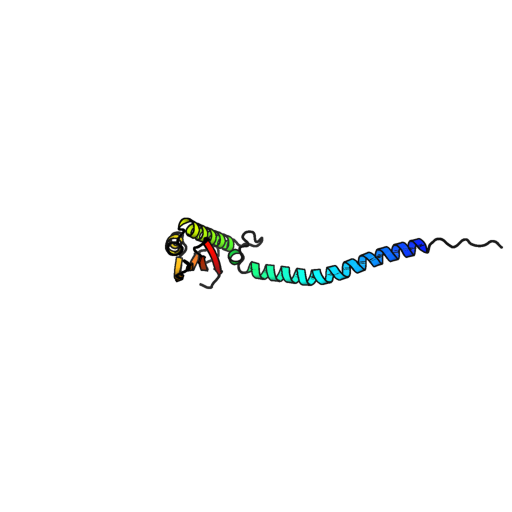 C 1
ATOM 773 O O . LEU A 1 102 ? -2.470 -9.007 14.439 1.00 94.44 102 LEU A O 1
ATOM 777 N N . GLU A 1 103 ? -1.569 -7.193 13.482 1.00 93.44 103 GLU A N 1
ATOM 778 C CA . GLU A 1 103 ? -0.658 -6.883 14.580 1.00 93.44 103 GLU A CA 1
ATOM 779 C C . GLU A 1 103 ? -0.480 -5.370 14.692 1.00 93.44 103 GLU A C 1
ATOM 781 O O . GLU A 1 103 ? -0.573 -4.648 13.698 1.00 93.44 103 GLU A O 1
ATOM 786 N N . THR A 1 104 ? -0.253 -4.863 15.902 1.00 92.69 104 THR A N 1
ATOM 787 C CA . THR A 1 104 ? -0.065 -3.432 16.160 1.00 92.69 104 THR A CA 1
ATOM 788 C C . THR A 1 104 ? 0.913 -3.230 17.307 1.00 92.69 104 THR A C 1
ATOM 790 O O . THR A 1 104 ? 0.732 -3.795 18.382 1.00 92.69 104 THR A O 1
ATOM 793 N N . HIS A 1 105 ? 1.907 -2.370 17.090 1.00 91.25 105 HIS A N 1
ATOM 794 C CA . HIS A 1 105 ? 2.904 -1.977 18.081 1.00 91.25 105 HIS A CA 1
ATOM 795 C C . HIS A 1 105 ? 2.983 -0.457 18.173 1.00 91.25 105 HIS A C 1
ATOM 797 O O . HIS A 1 105 ? 3.404 0.227 17.234 1.00 91.25 105 HIS A O 1
ATOM 803 N N . LEU A 1 106 ? 2.599 0.077 19.328 1.00 87.94 106 LEU A N 1
ATOM 804 C CA . LEU A 1 106 ? 2.769 1.490 19.648 1.00 87.94 106 LEU A CA 1
ATOM 805 C C . LEU A 1 106 ? 4.198 1.725 20.138 1.00 87.94 106 LEU A C 1
ATOM 807 O O . LEU A 1 106 ? 4.684 1.006 21.006 1.00 87.94 106 LEU A O 1
ATOM 811 N N . HIS A 1 107 ? 4.850 2.752 19.603 1.00 82.62 107 HIS A N 1
ATOM 812 C CA . HIS A 1 107 ? 6.210 3.142 19.964 1.00 82.62 107 HIS A CA 1
ATOM 813 C C . HIS A 1 107 ? 6.202 4.519 20.650 1.00 82.62 107 HIS A C 1
ATOM 815 O O . HIS A 1 107 ? 6.497 5.540 20.014 1.00 82.62 107 HIS A O 1
ATOM 821 N N . PRO A 1 108 ? 5.855 4.588 21.949 1.00 69.88 108 PRO A N 1
ATOM 822 C CA . PRO A 1 108 ? 6.130 5.771 22.757 1.00 69.88 108 PRO A CA 1
ATOM 823 C C . PRO A 1 108 ? 7.654 5.942 22.927 1.00 69.88 108 PRO A C 1
ATOM 825 O O . PRO A 1 108 ? 8.375 4.943 22.959 1.00 69.88 108 PRO A O 1
ATOM 828 N N . PRO A 1 109 ? 8.187 7.174 23.040 1.00 63.94 109 PRO A N 1
ATOM 829 C CA . PRO A 1 109 ? 7.485 8.452 23.203 1.00 63.94 109 PRO A CA 1
ATOM 830 C C . PRO A 1 109 ? 7.203 9.210 21.892 1.00 63.94 109 PRO A C 1
ATOM 832 O O . PRO A 1 109 ? 6.500 10.213 21.915 1.00 63.94 109 PRO A O 1
ATOM 835 N N . ASN A 1 110 ? 7.703 8.735 20.749 1.00 63.06 110 ASN A N 1
ATOM 836 C CA . ASN A 1 110 ? 7.719 9.482 19.479 1.00 63.06 110 ASN A CA 1
ATOM 837 C C . ASN A 1 110 ? 6.376 9.461 18.723 1.00 63.06 110 ASN A C 1
ATOM 839 O O . ASN A 1 110 ? 6.316 9.829 17.550 1.00 63.06 110 ASN A O 1
ATOM 843 N N . GLY A 1 111 ? 5.317 8.964 19.370 1.00 76.56 111 GLY A N 1
ATOM 844 C CA . GLY A 1 111 ? 3.981 8.869 18.795 1.00 76.56 111 GLY A CA 1
ATOM 845 C C . GLY A 1 111 ? 3.946 8.069 17.496 1.00 76.56 111 GLY A C 1
ATOM 846 O O . GLY A 1 111 ? 3.232 8.463 16.590 1.00 76.56 111 GLY A O 1
ATOM 847 N N . ALA A 1 112 ? 4.739 7.003 17.352 1.00 86.44 112 ALA A N 1
ATOM 848 C CA . ALA A 1 112 ? 4.701 6.167 16.155 1.00 86.44 112 ALA A CA 1
ATOM 849 C C . ALA A 1 112 ? 3.850 4.913 16.383 1.00 86.44 112 ALA A C 1
ATOM 851 O O . ALA A 1 112 ? 3.840 4.349 17.480 1.00 86.44 112 ALA A O 1
ATOM 852 N N . VAL A 1 113 ? 3.168 4.448 15.338 1.00 91.81 113 VAL A N 1
ATOM 853 C CA . VAL A 1 113 ? 2.529 3.129 15.327 1.00 91.81 113 VAL A CA 1
ATOM 854 C C . VAL A 1 113 ? 3.079 2.307 14.180 1.00 91.81 113 VAL A C 1
ATOM 856 O O . VAL A 1 113 ? 3.170 2.777 13.048 1.00 91.81 113 VAL A O 1
ATOM 859 N N . TRP A 1 114 ? 3.426 1.068 14.485 1.00 93.62 114 TRP A N 1
ATOM 860 C CA . TRP A 1 114 ? 3.636 0.031 13.496 1.00 93.62 114 TRP A CA 1
ATOM 861 C C . TRP A 1 114 ? 2.412 -0.875 13.491 1.00 93.62 114 TRP A C 1
ATOM 863 O O . TRP A 1 114 ? 1.866 -1.188 14.549 1.00 93.62 114 TRP A O 1
ATOM 873 N N . MET A 1 115 ? 1.988 -1.321 12.321 1.00 94.81 115 MET A N 1
ATOM 874 C CA . MET A 1 115 ? 0.931 -2.312 12.191 1.00 94.81 115 MET A CA 1
ATOM 875 C C . MET A 1 115 ? 1.188 -3.231 11.008 1.00 94.81 115 MET A C 1
ATOM 877 O O . MET A 1 115 ? 1.679 -2.796 9.965 1.00 94.81 115 MET A O 1
ATOM 881 N N . ARG A 1 116 ? 0.817 -4.500 11.160 1.00 96.12 116 ARG A N 1
ATOM 882 C CA . ARG A 1 116 ? 0.733 -5.441 10.048 1.00 96.12 116 ARG A CA 1
ATOM 883 C C . ARG A 1 116 ? -0.710 -5.521 9.587 1.00 96.12 116 ARG A C 1
ATOM 885 O O . ARG A 1 116 ? -1.597 -5.813 10.384 1.00 96.12 116 ARG A O 1
ATOM 892 N N . VAL A 1 117 ? -0.931 -5.276 8.306 1.00 95.88 117 VAL A N 1
ATOM 893 C CA . VAL A 1 117 ? -2.253 -5.268 7.685 1.00 95.88 117 VAL A CA 1
ATOM 894 C C . VAL A 1 117 ? -2.351 -6.342 6.614 1.00 95.88 117 VAL A C 1
ATOM 896 O O . VAL A 1 117 ? -1.374 -6.609 5.916 1.00 95.88 117 VAL A O 1
ATOM 899 N N . ARG A 1 118 ? -3.537 -6.930 6.478 1.00 96.31 118 ARG A N 1
ATOM 900 C CA . ARG A 1 118 ? -3.926 -7.881 5.438 1.00 96.31 118 ARG A CA 1
ATOM 901 C C . ARG A 1 118 ? -5.141 -7.340 4.704 1.00 96.31 118 ARG A C 1
ATOM 903 O O . ARG A 1 118 ? -6.091 -6.899 5.336 1.00 96.31 118 ARG A O 1
ATOM 910 N N . TYR A 1 119 ? -5.136 -7.382 3.382 1.00 95.50 119 TYR A N 1
ATOM 911 C CA . TYR A 1 119 ? -6.264 -6.896 2.587 1.00 95.50 119 TYR A CA 1
ATOM 912 C C . TYR A 1 119 ? -6.380 -7.649 1.260 1.00 95.50 119 TYR A C 1
ATOM 914 O O . TYR A 1 119 ? -5.378 -8.167 0.744 1.00 95.50 119 TYR A O 1
ATOM 922 N N . PRO A 1 120 ? -7.602 -7.742 0.706 1.00 94.56 120 PRO A N 1
ATOM 923 C CA . PRO A 1 120 ? -7.819 -8.329 -0.603 1.00 94.56 120 PRO A CA 1
ATOM 924 C C . PRO A 1 120 ? -7.288 -7.407 -1.704 1.00 94.56 120 PRO A C 1
ATOM 926 O O . PRO A 1 120 ? -7.396 -6.183 -1.637 1.00 94.56 120 PRO A O 1
ATOM 929 N N . VAL A 1 121 ? -6.752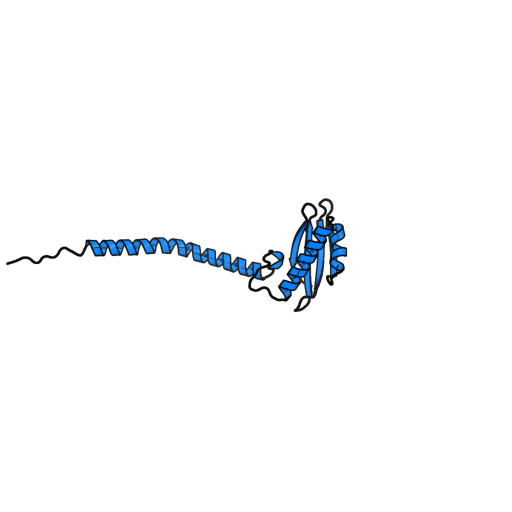 -8.020 -2.748 1.00 94.31 121 VAL A N 1
ATOM 930 C CA . VAL A 1 121 ? -6.414 -7.391 -4.026 1.00 94.31 121 VAL A CA 1
ATOM 931 C C . VAL A 1 121 ? -6.995 -8.233 -5.158 1.00 94.31 121 VAL A C 1
ATOM 933 O O . VAL A 1 121 ? -7.407 -9.371 -4.940 1.00 94.31 121 VAL A O 1
ATOM 936 N N . HIS A 1 122 ? -7.011 -7.702 -6.378 1.00 92.62 122 HIS A N 1
ATOM 937 C CA . HIS A 1 122 ? -7.580 -8.388 -7.542 1.00 92.62 122 HIS A CA 1
ATOM 938 C C . HIS A 1 122 ? -7.112 -9.844 -7.705 1.00 92.62 122 HIS A C 1
ATOM 940 O O . HIS A 1 122 ? -7.935 -10.703 -8.011 1.00 92.62 122 HIS A O 1
ATOM 946 N N . ASP A 1 123 ? -5.825 -10.125 -7.484 1.00 92.62 123 ASP A N 1
ATOM 947 C CA . ASP A 1 123 ? -5.243 -11.453 -7.721 1.00 92.62 123 ASP A CA 1
ATOM 948 C C . ASP A 1 123 ? -5.027 -12.275 -6.430 1.00 92.62 123 ASP A C 1
ATOM 950 O O . ASP A 1 123 ? -4.313 -13.277 -6.454 1.00 92.62 123 ASP A O 1
ATOM 954 N N . GLY A 1 124 ? -5.600 -11.866 -5.287 1.00 93.56 124 GLY A N 1
ATOM 955 C CA . GLY A 1 124 ? -5.482 -12.609 -4.026 1.00 93.56 124 GLY A CA 1
ATOM 956 C C . GLY A 1 124 ? -5.493 -11.736 -2.772 1.00 93.56 124 GLY A C 1
ATOM 957 O O . GLY A 1 124 ? -6.288 -10.812 -2.640 1.00 93.56 124 GLY A O 1
ATOM 958 N N . VAL A 1 125 ? -4.606 -12.040 -1.826 1.00 95.12 125 VAL A N 1
ATOM 959 C CA . VAL A 1 125 ? -4.423 -11.265 -0.589 1.00 95.12 125 VAL A CA 1
ATOM 960 C C . VAL A 1 125 ? -3.002 -10.725 -0.517 1.00 95.12 125 VAL A C 1
ATOM 962 O O . VAL A 1 125 ? -2.061 -11.362 -0.994 1.00 95.12 125 VAL A O 1
ATOM 965 N N . ARG A 1 126 ? -2.835 -9.538 0.066 1.00 94.06 126 ARG A N 1
ATOM 966 C CA . ARG A 1 126 ? -1.521 -8.952 0.350 1.00 94.06 126 ARG A CA 1
ATOM 967 C C . ARG A 1 126 ? -1.413 -8.594 1.819 1.00 94.06 126 ARG A C 1
ATOM 969 O O . ARG A 1 126 ? -2.399 -8.201 2.442 1.00 94.06 126 ARG A O 1
ATOM 976 N N . CYS A 1 127 ? -0.191 -8.704 2.328 1.00 95.19 127 CYS A N 1
ATOM 977 C CA . CYS A 1 127 ? 0.165 -8.261 3.659 1.00 95.19 127 CYS A CA 1
ATOM 978 C C . CYS A 1 127 ? 1.220 -7.157 3.573 1.00 95.19 127 CYS A C 1
ATOM 980 O O . CYS A 1 127 ? 2.138 -7.192 2.745 1.00 95.19 127 CYS A O 1
ATOM 982 N N . ARG A 1 128 ? 1.075 -6.148 4.429 1.00 94.56 128 ARG A N 1
ATOM 983 C CA . ARG A 1 128 ? 2.039 -5.058 4.568 1.00 94.56 128 ARG A CA 1
ATOM 984 C C . ARG A 1 128 ? 2.319 -4.776 6.020 1.00 94.56 128 ARG A C 1
ATOM 986 O O . ARG A 1 128 ? 1.430 -4.812 6.862 1.00 94.56 128 ARG A O 1
ATOM 993 N N . GLU A 1 129 ? 3.559 -4.419 6.281 1.00 94.75 129 GLU A N 1
ATOM 994 C CA . GLU A 1 129 ? 3.923 -3.716 7.496 1.00 94.75 129 GLU A CA 1
ATOM 995 C C . GLU A 1 129 ? 3.895 -2.225 7.198 1.00 94.75 129 GLU A C 1
ATOM 997 O O . GLU A 1 129 ? 4.483 -1.770 6.214 1.00 94.75 129 GLU A O 1
ATOM 1002 N N . VAL A 1 130 ? 3.193 -1.472 8.034 1.00 93.50 130 VAL A N 1
ATOM 1003 C CA . VAL A 1 130 ? 2.988 -0.037 7.889 1.00 93.50 130 VAL A CA 1
ATOM 1004 C C . VAL A 1 130 ? 3.456 0.650 9.157 1.00 93.50 130 VAL A C 1
ATOM 1006 O O . VAL A 1 130 ? 3.077 0.258 10.256 1.00 93.50 130 VAL A O 1
ATOM 1009 N N . MET A 1 131 ? 4.261 1.692 9.002 1.00 91.69 131 MET A N 1
ATOM 1010 C CA . MET A 1 131 ? 4.693 2.571 10.079 1.00 91.69 131 MET A CA 1
ATOM 1011 C C . MET A 1 131 ? 4.109 3.962 9.845 1.00 91.69 131 MET A C 1
ATOM 1013 O O . MET A 1 131 ? 4.242 4.518 8.755 1.00 91.69 131 MET A O 1
ATOM 1017 N N . VAL A 1 132 ? 3.491 4.536 10.872 1.00 90.25 132 VAL A N 1
ATOM 1018 C CA . VAL A 1 132 ? 2.947 5.897 10.871 1.00 90.25 132 VAL A CA 1
ATOM 1019 C C . VAL A 1 132 ? 3.655 6.708 11.951 1.00 90.25 132 VAL A C 1
ATOM 1021 O O . VAL A 1 132 ? 3.701 6.292 13.105 1.00 90.25 132 VAL A O 1
ATOM 1024 N N . LEU A 1 133 ? 4.195 7.867 11.579 1.00 88.50 133 LEU A N 1
ATOM 1025 C CA . LEU A 1 133 ? 4.965 8.767 12.448 1.00 88.50 133 LEU A CA 1
ATOM 1026 C C . LEU A 1 133 ? 4.172 10.055 12.740 1.00 88.50 133 LEU A C 1
ATOM 1028 O O . LEU A 1 133 ? 3.683 10.686 11.802 1.00 88.50 133 LEU A O 1
ATOM 1032 N N . GLY A 1 134 ? 4.068 10.458 14.014 1.00 74.00 134 GLY A N 1
ATOM 1033 C CA . GLY A 1 134 ? 3.128 11.488 14.492 1.00 74.00 134 GLY A CA 1
ATOM 1034 C C . GLY A 1 134 ? 3.413 12.946 14.109 1.00 74.00 134 GLY A C 1
ATOM 1035 O O . GLY A 1 134 ? 2.488 13.644 13.710 1.00 74.00 134 GLY A O 1
ATOM 1036 N N . ASP A 1 135 ? 4.665 13.414 14.137 1.00 68.25 135 ASP A N 1
ATOM 1037 C CA . ASP A 1 135 ? 4.962 14.861 14.035 1.00 68.25 135 ASP A CA 1
ATOM 1038 C C . ASP A 1 135 ? 4.627 15.509 12.677 1.00 68.25 135 ASP A C 1
ATOM 1040 O O . ASP A 1 135 ? 4.470 16.728 12.586 1.00 68.25 135 ASP A O 1
ATOM 1044 N N . ARG A 1 136 ? 4.529 14.718 11.599 1.00 67.50 136 ARG A N 1
ATOM 1045 C CA . ARG A 1 136 ? 4.181 15.192 10.239 1.00 67.50 136 ARG A CA 1
ATOM 1046 C C . ARG A 1 136 ? 3.347 14.201 9.429 1.00 67.50 136 ARG A C 1
ATOM 1048 O O . ARG A 1 136 ? 3.265 14.342 8.212 1.00 67.50 136 ARG A O 1
ATOM 1055 N N . VAL A 1 137 ? 2.763 13.198 10.089 1.00 75.06 137 VAL A N 1
ATOM 1056 C CA . VAL A 1 137 ? 2.063 12.066 9.460 1.00 75.06 137 VAL A CA 1
ATOM 1057 C C . VAL A 1 137 ? 2.850 11.530 8.264 1.00 75.06 137 VAL A C 1
ATOM 1059 O O . VAL A 1 137 ? 2.501 11.721 7.097 1.00 75.06 137 VAL A O 1
ATOM 1062 N N . GLN A 1 138 ? 3.966 10.875 8.568 1.00 85.75 138 GLN A N 1
ATOM 1063 C CA . GLN A 1 138 ? 4.729 10.143 7.567 1.00 85.75 138 GLN A CA 1
ATOM 1064 C C . GLN A 1 138 ? 4.333 8.673 7.633 1.00 85.75 138 GLN A C 1
ATOM 1066 O O . GLN A 1 138 ? 4.433 8.053 8.689 1.00 85.75 138 GLN A O 1
ATOM 1071 N N . VAL A 1 139 ? 3.874 8.137 6.504 1.00 87.69 139 VAL A N 1
ATOM 1072 C CA . VAL A 1 139 ? 3.520 6.725 6.360 1.00 87.69 139 VAL A CA 1
ATOM 1073 C C . VAL A 1 139 ? 4.599 6.052 5.529 1.00 87.69 139 VAL A C 1
ATOM 1075 O O . VAL A 1 139 ? 4.858 6.460 4.397 1.00 87.69 139 VAL A O 1
ATOM 1078 N N . THR A 1 140 ? 5.240 5.034 6.087 1.00 88.44 140 THR A N 1
ATOM 1079 C CA . THR A 1 140 ? 6.126 4.137 5.344 1.00 88.44 140 THR A CA 1
ATOM 1080 C C . THR A 1 140 ? 5.539 2.739 5.375 1.00 88.44 140 THR A C 1
ATOM 1082 O O . THR A 1 140 ? 4.854 2.357 6.323 1.00 88.44 140 THR A O 1
ATOM 1085 N N . SER A 1 141 ? 5.751 1.971 4.312 1.00 90.50 141 SER A N 1
ATOM 1086 C CA . SER A 1 141 ? 5.270 0.598 4.267 1.00 90.50 141 SER A CA 1
ATOM 1087 C C . SER A 1 141 ? 6.254 -0.304 3.554 1.00 90.50 141 SER A C 1
ATOM 1089 O O . SER A 1 141 ? 7.035 0.152 2.718 1.00 90.50 141 SER A O 1
ATOM 1091 N N . ARG A 1 142 ? 6.185 -1.590 3.875 1.00 90.00 142 ARG A N 1
ATOM 1092 C CA . ARG A 1 142 ? 6.854 -2.642 3.120 1.00 90.00 142 ARG A CA 1
ATOM 1093 C C . ARG A 1 142 ? 5.920 -3.823 2.944 1.00 90.00 142 ARG A C 1
ATOM 1095 O O . ARG A 1 142 ? 5.180 -4.185 3.862 1.00 90.00 142 ARG A O 1
ATOM 1102 N N . ARG A 1 143 ? 5.974 -4.434 1.768 1.00 90.88 143 ARG A N 1
ATOM 1103 C CA . ARG A 1 143 ? 5.321 -5.716 1.522 1.00 90.88 143 ARG A CA 1
ATOM 1104 C C . ARG A 1 143 ? 5.979 -6.823 2.347 1.00 90.88 143 ARG A C 1
ATOM 1106 O O . ARG A 1 143 ? 7.203 -6.883 2.446 1.00 90.88 143 ARG A O 1
ATOM 1113 N N . VAL A 1 144 ? 5.150 -7.694 2.909 1.00 92.25 144 VAL A N 1
ATOM 1114 C CA . VAL A 1 144 ? 5.559 -8.920 3.601 1.00 92.25 144 VAL A CA 1
ATOM 1115 C C . VAL A 1 144 ? 4.674 -10.077 3.158 1.00 92.25 144 VAL A C 1
ATOM 1117 O O . VAL A 1 144 ? 3.599 -9.859 2.594 1.00 92.25 144 VAL A O 1
ATOM 1120 N N . ASP A 1 145 ? 5.126 -11.297 3.417 1.00 91.19 145 ASP A N 1
ATOM 1121 C CA . ASP A 1 145 ? 4.304 -12.475 3.183 1.00 91.19 145 ASP A CA 1
ATOM 1122 C C . ASP A 1 145 ? 3.125 -12.515 4.165 1.00 91.19 145 ASP A C 1
ATOM 1124 O O . ASP A 1 145 ? 3.242 -12.116 5.331 1.00 91.19 145 ASP A O 1
ATOM 1128 N N . CYS A 1 146 ? 1.986 -12.964 3.640 1.00 87.44 146 CYS A N 1
ATOM 1129 C CA . CYS A 1 146 ? 0.899 -13.513 4.435 1.00 87.44 146 CYS A CA 1
ATOM 1130 C C . CYS A 1 146 ? 1.203 -15.001 4.688 1.00 87.44 146 CYS A C 1
ATOM 1132 O O . CYS A 1 146 ? 0.848 -15.471 5.782 1.00 87.44 146 CYS A O 1
#

Radius of gyration: 29.92 Å; chains: 1; bounding box: 71×37×96 Å

Secondary structure (DSSP, 8-state):
--PPP---SHHHHHHHHHHHHHHHHHHHHHHHHHHHHHHHHHHHHHHHHH-TTTTT-TT-TT--HHHHHHHHHHHHHHHHHHHHSSGGGHHHHHTTTT-EEEEEEEETTTTEEEEEEEEEETTEEEEEEEEEETTTTEEEEEEE--

pLDDT: mean 78.22, std 15.74, range [36.34, 96.31]

Sequence (146 aa):
MRVPPGLGNLEDVQRWALVVRRTDRARGRRWWLAVPAALVVAVAAAVVSTDPVGYGVAFWPFLSRSDRDDLRVMEMVTGAARAQGDPARVPPAVAADGVEVLETHLHPPNGAVWMRVRYPVHDGVRCREVMVLGDRVQVTSRRVDC

Organism: NCBI:txid543527

Foldseek 3Di:
DDDDDDDDDPVVVVVVVVVVVVVVVVVVVVVVVVVVVVVVVVVVLVVCVVQVQLVVVPVNVPQDQQNVVVNVLLVQLLVLLVVVLQQVRSQVSSCPPQKNWPDWDADPPQRKIWTWIWHDTPVGIWIKIWMFTRPPGDIGIDTDDD